Protein AF-A0A918B083-F1 (afdb_monomer_lite)

Foldseek 3Di:
DVVVVVVVVVVVVVPDPPDDDPPDDDDDDPPLAQDDFAQWEWDDDPLKIWIWGHDQAQFTWIFIDNDSNVNHPGDTATADGQDDQQFHHDKHNWYWDCDPQWIKIWIWGHGDDPDPPPDIDIDMATDDNDDPDDDHDDGDD

Sequence (141 aa):
MARRLLTLLAALLLALPLGQPPAHAASFGNPVKAQKGADPWIAFHDGNYHLVSTSWSDVITVRKAPTLAGLATAPSVQVWRGDAASRCCNIWAPELHFLNGRWYLYYVAGRTSPTTTRRSAATSWRAPARTPWGRTPTADS

Radius of gyration: 24.42 Å; chains: 1; bounding box: 82×32×47 Å

pLDDT: mean 80.11, std 15.73, range [36.84, 97.81]

Structure (mmCIF, N/CA/C/O backbone):
data_AF-A0A918B083-F1
#
_entry.id   AF-A0A918B083-F1
#
loop_
_atom_site.group_PDB
_atom_site.id
_atom_site.type_symbol
_atom_site.label_atom_id
_atom_site.label_alt_id
_atom_site.label_comp_id
_atom_site.label_asym_id
_atom_site.label_entity_id
_atom_site.label_seq_id
_atom_site.pdbx_PDB_ins_code
_atom_site.Cartn_x
_atom_site.Cartn_y
_atom_site.Cartn_z
_atom_site.occupancy
_atom_site.B_iso_or_equiv
_atom_site.auth_seq_id
_atom_site.auth_comp_id
_atom_site.auth_asym_id
_atom_site.auth_atom_id
_atom_site.pdbx_PDB_model_num
ATOM 1 N N . MET A 1 1 ? -62.188 -8.767 21.981 1.00 62.97 1 MET A N 1
ATOM 2 C CA . MET A 1 1 ? -60.738 -9.011 21.783 1.00 62.97 1 MET A CA 1
ATOM 3 C C . MET A 1 1 ? -60.008 -7.829 21.130 1.00 62.97 1 MET A C 1
ATOM 5 O O . MET A 1 1 ? -58.930 -7.490 21.595 1.00 62.97 1 MET A O 1
ATOM 9 N N . ALA A 1 2 ? -60.613 -7.118 20.168 1.00 66.88 2 ALA A N 1
ATOM 10 C CA . ALA A 1 2 ? -59.997 -5.971 19.475 1.00 66.88 2 ALA A CA 1
ATOM 11 C C . ALA A 1 2 ? -59.512 -4.812 20.379 1.00 66.88 2 ALA A C 1
ATOM 13 O O . ALA A 1 2 ? -58.434 -4.277 20.158 1.00 66.88 2 ALA A O 1
ATOM 14 N N . ARG A 1 3 ? -60.245 -4.454 21.447 1.00 65.00 3 ARG A N 1
ATOM 15 C CA . ARG A 1 3 ? -59.848 -3.356 22.357 1.00 65.00 3 ARG A CA 1
ATOM 16 C C . ARG A 1 3 ? -58.511 -3.587 23.070 1.00 65.00 3 ARG A C 1
ATOM 18 O O . ARG A 1 3 ? -57.752 -2.642 23.219 1.00 65.00 3 ARG A O 1
ATOM 25 N N . ARG A 1 4 ? -58.217 -4.831 23.472 1.00 68.50 4 ARG A N 1
ATOM 26 C CA . ARG A 1 4 ? -56.941 -5.186 24.120 1.00 68.50 4 ARG A CA 1
ATOM 27 C C . ARG A 1 4 ? -55.782 -5.213 23.121 1.00 68.50 4 ARG A C 1
ATOM 29 O O . ARG A 1 4 ? -54.659 -4.874 23.476 1.00 68.50 4 ARG A O 1
ATOM 36 N N . LEU A 1 5 ? -56.072 -5.573 21.870 1.00 71.50 5 LEU A N 1
ATOM 37 C CA . LEU A 1 5 ? -55.098 -5.585 20.784 1.00 71.50 5 LEU A CA 1
ATOM 38 C C . LEU A 1 5 ? -54.681 -4.161 20.389 1.00 71.50 5 LEU A C 1
ATOM 40 O O . LEU A 1 5 ? -53.491 -3.901 20.258 1.00 71.50 5 LEU A O 1
ATOM 44 N N . LEU A 1 6 ? -55.631 -3.221 20.295 1.00 72.06 6 LEU A N 1
ATOM 45 C CA . LEU A 1 6 ? -55.322 -1.813 20.012 1.00 72.06 6 LEU A CA 1
ATOM 46 C C . LEU A 1 6 ? -54.509 -1.145 21.130 1.00 72.06 6 LEU A C 1
ATOM 48 O O . LEU A 1 6 ? -53.592 -0.386 20.834 1.00 72.06 6 LEU A O 1
ATOM 52 N N . THR A 1 7 ? -54.796 -1.440 22.403 1.00 75.56 7 THR A N 1
ATOM 53 C CA . THR A 1 7 ? -54.012 -0.890 23.523 1.00 75.56 7 THR A CA 1
ATOM 54 C C . THR A 1 7 ? -52.579 -1.421 23.551 1.00 75.56 7 THR A C 1
ATOM 56 O O . THR A 1 7 ? -51.660 -0.664 23.847 1.00 75.56 7 THR A O 1
ATOM 59 N N . LEU A 1 8 ? -52.369 -2.695 23.203 1.00 76.12 8 LEU A N 1
ATOM 60 C CA . LEU A 1 8 ? -51.028 -3.282 23.113 1.00 76.12 8 LEU A CA 1
ATOM 61 C C . LEU A 1 8 ? -50.243 -2.730 21.914 1.00 76.12 8 LEU A C 1
ATOM 63 O O . LEU A 1 8 ? -49.054 -2.455 22.043 1.00 76.12 8 LEU A O 1
ATOM 67 N N . LEU A 1 9 ? -50.907 -2.503 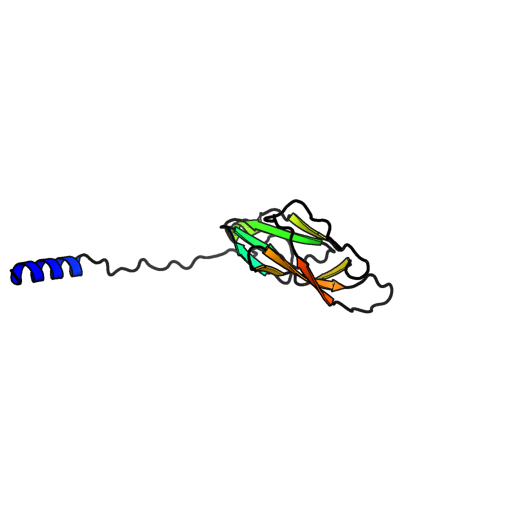20.776 1.00 74.31 9 LEU A N 1
ATOM 68 C CA . LEU A 1 9 ? -50.279 -1.906 19.594 1.00 74.31 9 LEU A CA 1
ATOM 69 C C . LEU A 1 9 ? -49.867 -0.445 19.838 1.00 74.31 9 LEU A C 1
ATOM 71 O O . LEU A 1 9 ? -48.775 -0.040 19.450 1.00 74.31 9 LEU A O 1
ATOM 75 N N . ALA A 1 10 ? -50.714 0.331 20.521 1.00 74.06 10 ALA A N 1
ATOM 76 C CA . ALA A 1 10 ? -50.405 1.709 20.899 1.00 74.06 10 ALA A CA 1
ATOM 77 C C . ALA A 1 10 ? -49.223 1.778 21.882 1.00 74.06 10 ALA A C 1
ATOM 79 O O . ALA A 1 10 ? -48.321 2.589 21.697 1.00 74.06 10 ALA A O 1
ATOM 80 N N . ALA A 1 11 ? -49.179 0.888 22.880 1.00 72.81 11 ALA A N 1
ATOM 81 C CA . ALA A 1 11 ? -48.057 0.805 23.816 1.00 72.81 11 ALA A CA 1
ATOM 82 C C . ALA A 1 11 ? -46.736 0.410 23.125 1.00 72.81 11 ALA A C 1
ATOM 84 O O . ALA A 1 11 ? -45.684 0.941 23.473 1.00 72.81 11 ALA A O 1
ATOM 85 N N . LEU A 1 12 ? -46.784 -0.467 22.116 1.00 70.94 12 LEU A N 1
ATOM 86 C CA . LEU A 1 12 ? -45.610 -0.873 21.336 1.00 70.94 12 LEU A CA 1
ATOM 87 C C . LEU A 1 12 ? -45.084 0.257 20.432 1.00 70.94 12 LEU A C 1
ATOM 89 O O . LEU A 1 12 ? -43.875 0.427 20.308 1.00 70.94 12 LEU A O 1
ATOM 93 N N . LEU A 1 13 ? -45.981 1.062 19.853 1.00 67.88 13 LEU A N 1
ATOM 94 C CA . LEU A 1 13 ? -45.630 2.245 19.054 1.00 67.88 13 LEU A CA 1
ATOM 95 C C . LEU A 1 13 ? -45.014 3.375 19.893 1.00 67.88 13 LEU A C 1
ATOM 97 O O . LEU A 1 13 ? -44.134 4.078 19.407 1.00 67.88 13 LEU A O 1
ATOM 101 N N . LEU A 1 14 ? -45.427 3.519 21.156 1.00 65.81 14 LEU A N 1
ATOM 102 C CA . LEU A 1 14 ? -44.839 4.463 22.117 1.00 65.81 14 LEU A CA 1
ATOM 103 C C . LEU A 1 14 ? -43.505 3.983 22.716 1.00 65.81 14 LEU A C 1
ATOM 105 O O . LEU A 1 14 ? -42.731 4.804 23.200 1.00 65.81 14 LEU A O 1
ATOM 109 N N . ALA A 1 15 ? -43.228 2.676 22.686 1.00 65.38 15 ALA A N 1
ATOM 110 C CA . ALA A 1 15 ? -41.989 2.087 23.201 1.00 65.38 15 ALA A CA 1
ATOM 111 C C . ALA A 1 15 ? -40.854 2.011 22.161 1.00 65.38 15 ALA A C 1
ATOM 113 O O . ALA A 1 15 ? -39.731 1.644 22.509 1.00 65.38 15 ALA A O 1
ATOM 114 N N . LEU A 1 16 ? -41.118 2.348 20.894 1.00 69.12 16 LEU A N 1
ATOM 115 C CA . LEU A 1 16 ? -40.092 2.429 19.856 1.00 69.12 16 LEU A CA 1
ATOM 116 C C . LEU A 1 16 ? -39.257 3.703 20.062 1.00 69.12 16 LEU A C 1
ATOM 118 O O . LEU A 1 16 ? -39.797 4.807 19.962 1.00 69.12 16 LEU A O 1
ATOM 122 N N . PRO A 1 17 ? -37.942 3.596 20.325 1.00 67.88 17 PRO A N 1
ATOM 123 C CA . PRO A 1 17 ? -37.096 4.770 20.417 1.00 67.88 17 PRO A CA 1
ATOM 124 C C . PRO A 1 17 ? -36.978 5.377 19.014 1.00 67.88 17 PRO A C 1
ATOM 126 O O . PRO A 1 17 ? -36.252 4.873 18.164 1.00 67.88 17 PRO A O 1
ATOM 129 N N . LEU A 1 18 ? -37.691 6.479 18.768 1.00 68.62 18 LEU A N 1
ATOM 130 C CA . LEU A 1 18 ? -37.570 7.290 17.545 1.00 68.62 18 LEU A CA 1
ATOM 131 C C . LEU A 1 18 ? -36.246 8.076 17.481 1.00 68.62 18 LEU A C 1
ATOM 133 O O . LEU A 1 18 ? -35.980 8.781 16.511 1.00 68.62 18 LEU A O 1
ATOM 137 N N . GLY A 1 19 ? -35.413 7.983 18.518 1.00 68.12 19 GLY A N 1
ATOM 138 C CA . GLY A 1 19 ? -34.116 8.637 18.570 1.00 68.12 19 GLY A CA 1
ATOM 139 C C . GLY A 1 19 ? -33.070 7.828 17.818 1.00 68.12 19 GLY A C 1
ATOM 140 O O . GLY A 1 19 ? -32.480 6.910 18.383 1.00 68.12 19 GLY A O 1
ATOM 141 N N . GLN A 1 20 ? -32.789 8.194 16.567 1.00 71.12 20 GLN A N 1
ATOM 142 C CA . GLN A 1 20 ? -31.500 7.841 15.979 1.00 71.12 20 GLN A CA 1
ATOM 143 C C . GLN A 1 20 ? -30.409 8.483 16.852 1.00 71.12 20 GLN A C 1
ATOM 145 O O . GLN A 1 20 ? -30.461 9.699 17.066 1.00 71.12 20 GLN A O 1
ATOM 150 N N . PRO A 1 21 ? -29.441 7.715 17.390 1.00 73.62 21 PRO A N 1
ATOM 151 C CA . PRO A 1 21 ? -28.314 8.320 18.082 1.00 73.62 21 PRO A CA 1
ATOM 152 C C . PRO A 1 21 ? -27.632 9.308 17.127 1.00 73.62 21 PRO A C 1
ATOM 154 O O . PRO A 1 21 ? -27.555 9.034 15.923 1.00 73.62 21 PRO A O 1
ATOM 157 N N . PRO A 1 22 ? -27.153 10.461 17.623 1.00 73.00 22 PRO A N 1
ATOM 158 C CA . PRO A 1 22 ? -26.490 11.436 16.775 1.00 73.00 22 PRO A CA 1
ATOM 159 C C . PRO A 1 22 ? -25.308 10.761 16.080 1.00 73.00 22 PRO A C 1
ATOM 161 O O . PRO A 1 22 ? -24.405 10.232 16.737 1.00 73.00 22 PRO A O 1
ATOM 164 N N . ALA A 1 23 ? -25.325 10.773 14.748 1.00 69.81 23 ALA A N 1
ATOM 165 C CA . ALA A 1 23 ? -24.203 10.310 13.953 1.00 69.81 23 ALA A CA 1
ATOM 166 C C . ALA A 1 23 ? -23.003 11.210 14.266 1.00 69.81 23 ALA A C 1
ATOM 168 O O . ALA A 1 23 ? -22.948 12.366 13.849 1.00 69.81 23 ALA A O 1
ATOM 169 N N . HIS A 1 24 ? -22.053 10.695 15.042 1.00 71.44 24 HIS A N 1
ATOM 170 C CA . HIS A 1 24 ? -20.783 11.373 15.239 1.00 71.44 24 HIS A CA 1
ATOM 171 C C . HIS A 1 24 ? -19.946 11.162 13.984 1.00 71.44 24 HIS A C 1
ATOM 173 O O . HIS A 1 24 ? -19.621 10.028 13.627 1.00 71.44 24 HIS A O 1
ATOM 179 N N . ALA A 1 25 ? -19.601 12.254 13.305 1.00 77.81 25 ALA A N 1
ATOM 180 C CA . ALA A 1 25 ? -18.617 12.203 12.239 1.00 77.81 25 ALA A CA 1
ATOM 181 C C . ALA A 1 25 ? -17.282 11.735 12.836 1.00 77.81 25 ALA A C 1
ATOM 183 O O . ALA A 1 25 ? -16.751 12.360 13.756 1.00 77.81 25 ALA A O 1
ATOM 184 N N . ALA A 1 26 ? -16.745 10.624 12.333 1.00 81.31 26 ALA A N 1
ATOM 185 C CA . ALA A 1 26 ? -15.400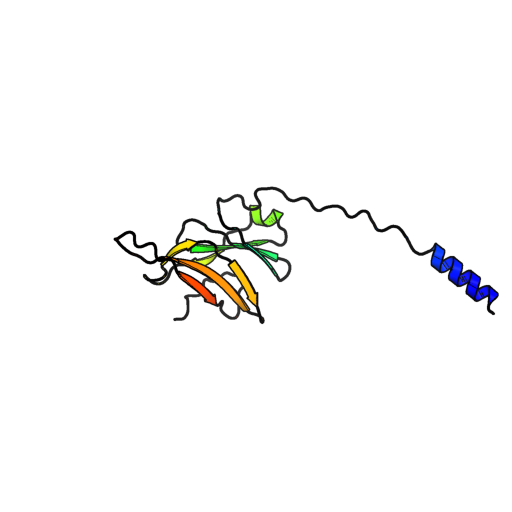 10.205 12.690 1.00 81.31 26 ALA A CA 1
ATOM 186 C C . ALA A 1 26 ? -14.398 11.239 12.154 1.00 81.31 26 ALA A C 1
ATOM 188 O O . ALA A 1 26 ? -14.449 11.612 10.981 1.00 81.31 26 ALA A O 1
ATOM 189 N N . SER A 1 27 ? -13.487 11.702 13.007 1.00 87.81 27 SER A N 1
ATOM 190 C CA . SER A 1 27 ? -12.372 12.555 12.602 1.00 87.81 27 SER A CA 1
ATOM 191 C C . SER A 1 27 ? -11.127 11.715 12.315 1.00 87.81 27 SER A C 1
ATOM 193 O O . SER A 1 27 ? -10.971 10.598 12.813 1.00 87.81 27 SER A O 1
ATOM 195 N N . PHE A 1 28 ? -10.222 12.249 11.497 1.00 88.25 28 PHE A N 1
ATOM 196 C CA . PHE A 1 28 ? -8.919 11.643 11.238 1.00 88.25 28 PHE A CA 1
ATOM 197 C C . PHE A 1 28 ? -7.820 12.703 11.295 1.00 88.25 28 PHE A C 1
ATOM 199 O O . PHE A 1 28 ? -8.044 13.873 10.985 1.00 88.25 28 PHE A O 1
ATOM 206 N N . GLY A 1 29 ? -6.629 12.283 11.717 1.00 91.00 29 GLY A N 1
ATOM 207 C CA . GLY A 1 29 ? -5.445 13.134 11.760 1.00 91.00 29 GLY A CA 1
ATOM 208 C C . GLY A 1 29 ? -4.656 13.046 10.460 1.00 91.00 29 GLY A C 1
ATOM 209 O O . GLY A 1 29 ? -4.388 11.950 9.967 1.00 91.00 29 GLY A O 1
ATOM 210 N N . ASN A 1 30 ? -4.251 14.201 9.932 1.00 92.81 30 ASN A N 1
ATOM 211 C CA . ASN A 1 30 ? -3.290 14.286 8.839 1.00 92.81 30 ASN A CA 1
ATOM 212 C C . ASN A 1 30 ? -1.892 14.651 9.367 1.00 92.81 30 ASN A C 1
ATOM 214 O O . ASN A 1 30 ? -1.796 15.465 10.285 1.00 92.81 30 ASN A O 1
ATOM 218 N N . PRO A 1 31 ? -0.815 14.121 8.756 1.00 92.69 31 PRO A N 1
ATOM 219 C CA . PRO A 1 31 ? -0.821 13.133 7.672 1.00 92.69 31 PRO A CA 1
ATOM 220 C C . PRO A 1 31 ? -1.115 11.704 8.173 1.00 92.69 31 PRO A C 1
ATOM 222 O O . PRO A 1 31 ? -0.679 11.310 9.250 1.00 92.69 31 PRO A O 1
ATOM 225 N N . VAL A 1 32 ? -1.786 10.888 7.349 1.00 92.56 32 VAL A N 1
ATOM 226 C CA . VAL A 1 32 ? -2.124 9.476 7.667 1.00 92.56 32 VAL A CA 1
ATOM 227 C C . VAL A 1 32 ? -0.915 8.526 7.683 1.00 92.56 32 VAL A C 1
ATOM 229 O O . VAL A 1 32 ? -1.014 7.374 8.097 1.00 92.56 32 VAL A O 1
ATOM 232 N N . LYS A 1 33 ? 0.243 9.002 7.220 1.00 92.12 33 LYS A N 1
ATOM 233 C CA . LYS A 1 33 ? 1.539 8.318 7.228 1.00 92.12 33 LYS A CA 1
ATOM 234 C C . LYS A 1 33 ? 2.609 9.355 7.559 1.00 92.12 33 LYS A C 1
ATOM 236 O O . LYS A 1 33 ? 2.667 10.383 6.894 1.00 92.12 33 LYS A O 1
ATOM 241 N N . ALA A 1 34 ? 3.462 9.085 8.548 1.00 88.56 34 ALA A N 1
ATOM 242 C CA . ALA A 1 34 ? 4.505 10.034 8.954 1.00 88.56 34 ALA A CA 1
ATOM 243 C C . ALA A 1 34 ? 5.610 10.203 7.891 1.00 88.56 34 ALA A C 1
ATOM 245 O O . ALA A 1 34 ? 6.199 11.270 7.739 1.00 88.56 34 ALA A O 1
ATOM 246 N N . GLN A 1 35 ? 5.903 9.140 7.142 1.00 91.19 35 GLN A N 1
ATOM 247 C CA . GLN A 1 35 ? 6.886 9.133 6.064 1.00 91.19 35 GLN A CA 1
ATOM 248 C C . GLN A 1 35 ? 6.324 9.825 4.818 1.00 91.19 35 GLN A C 1
ATOM 250 O O . GLN A 1 35 ? 5.130 9.747 4.534 1.00 91.19 35 GLN A O 1
ATOM 255 N N . LYS A 1 36 ? 7.197 10.436 4.013 1.00 92.12 36 LYS A N 1
ATOM 256 C CA . LYS A 1 36 ? 6.798 11.018 2.725 1.00 92.12 36 LYS A CA 1
ATOM 257 C C . LYS A 1 36 ? 6.291 9.939 1.757 1.00 92.12 36 LYS A C 1
ATOM 259 O O . LYS A 1 36 ? 6.664 8.766 1.829 1.00 92.12 36 LYS A O 1
ATOM 264 N N . GLY A 1 37 ? 5.399 10.334 0.860 1.00 93.50 37 GLY A N 1
ATOM 265 C CA . GLY A 1 37 ? 4.874 9.501 -0.216 1.00 93.50 37 GLY A CA 1
ATOM 266 C C . GLY A 1 37 ? 3.947 10.308 -1.112 1.00 93.50 37 GLY A C 1
ATOM 267 O O . GLY A 1 37 ? 3.408 11.319 -0.6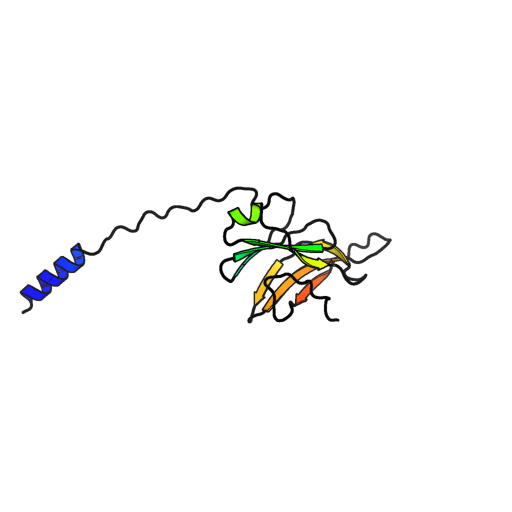69 1.00 93.50 37 GLY A O 1
ATOM 268 N N . ALA A 1 38 ? 3.778 9.854 -2.346 1.00 95.75 38 ALA A N 1
ATOM 269 C CA . ALA A 1 38 ? 2.794 10.380 -3.289 1.00 95.75 38 ALA A CA 1
ATOM 270 C C . ALA A 1 38 ? 1.845 9.262 -3.728 1.00 95.75 38 ALA A C 1
ATOM 272 O O . ALA A 1 38 ? 2.104 8.091 -3.445 1.00 95.75 38 ALA A O 1
ATOM 273 N N . ASP A 1 39 ? 0.751 9.631 -4.389 1.00 97.00 39 ASP A N 1
ATOM 274 C CA . ASP A 1 39 ? -0.199 8.689 -4.991 1.00 97.00 39 ASP A CA 1
ATOM 275 C C . ASP A 1 39 ? -0.705 7.627 -3.986 1.00 97.00 39 ASP A C 1
ATOM 277 O O . ASP A 1 39 ? -0.480 6.430 -4.178 1.00 97.00 39 ASP A O 1
ATOM 281 N N . PRO A 1 40 ? -1.288 8.034 -2.837 1.00 96.69 40 PRO A N 1
ATOM 282 C CA . PRO A 1 40 ? -1.711 7.085 -1.818 1.00 96.69 40 PRO A CA 1
ATOM 283 C C . PRO A 1 40 ? -2.911 6.260 -2.293 1.00 96.69 40 PRO A C 1
ATOM 285 O O . PRO A 1 40 ? -3.916 6.813 -2.737 1.00 96.69 40 PRO A O 1
ATOM 288 N N . TRP A 1 41 ? -2.841 4.946 -2.091 1.00 97.81 41 TRP A N 1
ATOM 289 C CA . TRP A 1 41 ? -3.964 4.032 -2.278 1.00 97.81 41 TRP A CA 1
ATOM 290 C C . TRP A 1 41 ? -4.196 3.208 -1.013 1.00 97.81 41 TRP A C 1
ATOM 292 O O . TRP A 1 41 ? -3.257 2.637 -0.445 1.00 97.81 41 TRP A O 1
ATOM 302 N N . ILE A 1 42 ? -5.453 3.147 -0.567 1.00 96.94 42 ILE A N 1
ATOM 303 C CA . ILE A 1 42 ? -5.870 2.410 0.627 1.00 96.94 42 ILE A CA 1
ATOM 304 C C . ILE A 1 42 ? -6.932 1.377 0.253 1.00 96.94 42 ILE A C 1
ATOM 306 O O . ILE A 1 42 ? -7.953 1.721 -0.333 1.00 96.94 42 ILE A O 1
ATOM 310 N N . ALA A 1 43 ? -6.723 0.132 0.682 1.00 95.88 43 ALA A N 1
ATOM 311 C CA . ALA A 1 43 ? -7.723 -0.933 0.628 1.00 95.88 43 ALA A CA 1
ATOM 312 C C . ALA A 1 43 ? -8.050 -1.439 2.041 1.00 95.88 43 ALA A C 1
ATOM 314 O O . ALA A 1 43 ? -7.144 -1.688 2.842 1.00 95.88 43 ALA A O 1
ATOM 315 N N . PHE A 1 44 ? -9.336 -1.621 2.351 1.00 94.88 44 PHE A N 1
ATOM 316 C CA . PHE A 1 44 ? -9.775 -2.248 3.599 1.00 94.88 44 PHE A CA 1
ATOM 317 C C . PHE A 1 44 ? -10.105 -3.724 3.365 1.00 94.88 44 PHE A C 1
ATOM 319 O O . PHE A 1 44 ? -10.876 -4.056 2.467 1.00 94.88 44 PHE A O 1
ATOM 326 N N . HIS A 1 45 ? -9.509 -4.610 4.159 1.00 93.69 45 HIS A N 1
ATOM 327 C CA . HIS A 1 45 ? -9.697 -6.056 4.048 1.00 93.69 45 HIS A CA 1
ATOM 328 C C . HIS A 1 45 ? -9.364 -6.737 5.380 1.00 93.69 45 HIS A C 1
ATOM 330 O O . HIS A 1 45 ? -8.399 -6.339 6.034 1.00 93.69 45 HIS A O 1
ATOM 336 N N . ASP A 1 46 ? -10.149 -7.741 5.788 1.00 93.06 46 ASP A N 1
ATOM 337 C CA . ASP A 1 46 ? -9.949 -8.510 7.031 1.00 93.06 46 ASP A CA 1
ATOM 338 C C . ASP A 1 46 ? -9.641 -7.630 8.257 1.00 93.06 46 ASP A C 1
ATOM 340 O O . ASP A 1 46 ? -8.649 -7.804 8.969 1.00 93.06 46 ASP A O 1
ATOM 344 N N . GLY A 1 47 ? -10.473 -6.607 8.474 1.00 95.56 47 GLY A N 1
ATOM 345 C CA . GLY A 1 47 ? -10.360 -5.718 9.633 1.00 95.56 47 GLY A CA 1
ATOM 346 C C . GLY A 1 47 ? -9.160 -4.767 9.606 1.00 95.56 47 GLY A C 1
ATOM 347 O O . GLY A 1 47 ? -8.866 -4.147 10.623 1.00 95.56 47 GLY A O 1
ATOM 348 N N . ASN A 1 48 ? -8.448 -4.654 8.482 1.00 96.25 48 ASN A N 1
ATOM 349 C CA . ASN A 1 48 ? -7.248 -3.834 8.365 1.00 96.25 48 ASN A CA 1
ATOM 350 C C . ASN A 1 48 ? -7.276 -2.924 7.132 1.00 96.25 48 ASN A C 1
ATOM 352 O O . ASN A 1 48 ? -7.660 -3.326 6.033 1.00 96.25 48 ASN A O 1
ATOM 356 N N . TYR A 1 49 ? -6.763 -1.710 7.305 1.00 96.56 49 TYR A N 1
ATOM 357 C CA . TYR A 1 49 ? -6.369 -0.811 6.229 1.00 96.56 49 TYR A CA 1
ATOM 358 C C . TYR A 1 49 ? -4.983 -1.189 5.716 1.00 96.56 49 TYR A C 1
ATOM 360 O O . TYR A 1 49 ? -4.056 -1.365 6.507 1.00 96.56 49 TYR A O 1
ATOM 368 N N . HIS A 1 50 ? -4.840 -1.265 4.397 1.00 96.00 50 HIS A N 1
ATOM 369 C CA . HIS A 1 50 ? -3.593 -1.531 3.690 1.00 96.00 50 HIS A CA 1
ATOM 370 C C . HIS A 1 50 ? -3.252 -0.312 2.841 1.00 96.00 50 HIS A C 1
ATOM 372 O O . HIS A 1 50 ? -3.982 0.000 1.904 1.00 96.00 50 HIS A O 1
ATOM 378 N N . LEU A 1 51 ? -2.163 0.376 3.179 1.00 97.00 51 LEU A N 1
ATOM 379 C CA . LEU A 1 51 ? -1.704 1.581 2.494 1.00 97.00 51 LEU A CA 1
ATOM 380 C C . LEU A 1 51 ? -0.473 1.275 1.641 1.00 97.00 51 LEU A C 1
ATOM 382 O O . LEU A 1 51 ? 0.529 0.762 2.150 1.00 97.00 51 LEU A O 1
ATOM 386 N N . VAL A 1 52 ? -0.538 1.680 0.376 1.00 96.81 52 VAL A N 1
ATOM 387 C CA . VAL A 1 52 ? 0.596 1.777 -0.551 1.00 96.81 52 VAL A CA 1
ATOM 388 C C . VAL A 1 52 ? 0.701 3.198 -1.097 1.00 96.81 52 VAL A C 1
ATOM 390 O O . VAL A 1 52 ? -0.254 3.970 -1.060 1.00 96.81 52 VAL A O 1
ATOM 393 N N . SER A 1 53 ? 1.897 3.573 -1.539 1.00 97.00 53 SER A N 1
ATOM 394 C CA . SER A 1 53 ? 2.177 4.900 -2.094 1.00 97.00 53 SER A CA 1
ATOM 395 C C . SER A 1 53 ? 3.497 4.881 -2.856 1.00 97.00 53 SER A C 1
ATOM 397 O O . SER A 1 53 ? 4.393 4.110 -2.491 1.00 97.00 53 SER A O 1
ATOM 399 N N . THR A 1 54 ? 3.676 5.800 -3.796 1.00 95.81 54 THR A N 1
ATOM 400 C CA . THR A 1 54 ? 4.977 6.109 -4.399 1.00 95.81 54 THR A CA 1
ATOM 401 C C . THR A 1 54 ? 5.992 6.487 -3.314 1.00 95.81 54 THR A C 1
ATOM 403 O O . THR A 1 54 ? 5.704 7.301 -2.432 1.00 95.81 54 THR A O 1
ATOM 406 N N . SER A 1 55 ? 7.180 5.874 -3.367 1.00 93.44 55 SER A N 1
ATOM 407 C CA . SER A 1 55 ? 8.265 6.036 -2.384 1.00 93.44 55 SER A CA 1
ATOM 408 C C . SER A 1 55 ? 9.557 6.616 -2.977 1.00 93.44 55 SER A C 1
ATOM 410 O O . SER A 1 55 ? 10.529 6.779 -2.244 1.00 93.44 55 SER A O 1
ATOM 412 N N . TRP A 1 56 ? 9.575 6.917 -4.286 1.00 92.00 56 TRP A N 1
ATOM 413 C CA . TRP A 1 56 ? 10.771 7.301 -5.060 1.00 92.00 56 TRP A CA 1
ATOM 414 C C . TRP A 1 56 ? 11.938 6.309 -4.934 1.00 92.00 56 TRP A C 1
ATOM 416 O O . TRP A 1 56 ? 13.101 6.672 -5.081 1.00 92.00 56 TRP A O 1
ATOM 426 N N . SER A 1 57 ? 11.612 5.044 -4.669 1.00 90.44 57 SER A N 1
ATOM 427 C CA . SER A 1 57 ? 12.545 3.924 -4.661 1.00 90.44 57 SER A CA 1
ATOM 428 C C . SER A 1 57 ? 12.045 2.825 -5.594 1.00 90.44 57 SER A C 1
ATOM 430 O O . SER A 1 57 ? 10.879 2.813 -5.990 1.00 90.44 57 SER A O 1
ATOM 432 N N . ASP A 1 58 ? 12.902 1.849 -5.870 1.00 88.75 58 ASP A N 1
ATOM 433 C CA . ASP A 1 58 ? 12.584 0.690 -6.715 1.00 88.75 58 ASP A CA 1
ATOM 434 C C . ASP A 1 58 ? 11.799 -0.405 -5.966 1.00 88.75 58 ASP A C 1
ATOM 436 O O . ASP A 1 58 ? 11.793 -1.580 -6.342 1.00 88.75 58 ASP A O 1
ATOM 440 N N . VAL A 1 59 ? 11.166 -0.026 -4.853 1.00 90.25 59 VAL A N 1
ATOM 441 C CA . VAL A 1 59 ? 10.529 -0.924 -3.893 1.00 90.25 59 VAL A CA 1
ATOM 442 C C . VAL A 1 59 ? 9.111 -0.468 -3.610 1.00 90.25 59 VAL A C 1
ATOM 444 O O . VAL A 1 59 ? 8.862 0.687 -3.245 1.00 90.25 59 VAL A O 1
ATOM 447 N N . ILE A 1 60 ? 8.184 -1.419 -3.676 1.00 92.00 60 ILE A N 1
ATOM 448 C CA . ILE A 1 60 ? 6.818 -1.225 -3.206 1.00 92.00 60 ILE A CA 1
ATOM 449 C C . ILE A 1 60 ? 6.706 -1.817 -1.805 1.00 92.00 60 ILE A C 1
ATOM 451 O O . ILE A 1 60 ? 7.034 -2.983 -1.556 1.00 92.00 60 ILE A O 1
ATOM 455 N N . THR A 1 61 ? 6.231 -0.983 -0.882 1.00 93.94 61 THR A N 1
ATOM 456 C CA . THR A 1 61 ? 5.983 -1.359 0.509 1.00 93.94 61 THR A CA 1
ATOM 457 C C . THR A 1 61 ? 4.520 -1.163 0.868 1.00 93.94 61 THR A C 1
ATOM 459 O O . THR A 1 61 ? 3.884 -0.233 0.375 1.00 93.94 61 THR A O 1
ATOM 462 N N . VAL A 1 62 ? 4.010 -2.023 1.747 1.00 94.56 62 VAL A N 1
ATOM 463 C CA . VAL A 1 62 ? 2.655 -1.956 2.301 1.00 94.56 62 VAL A CA 1
ATOM 464 C C . VAL A 1 62 ? 2.744 -1.651 3.789 1.00 94.56 62 VAL A C 1
ATOM 466 O O . VAL A 1 62 ? 3.541 -2.263 4.501 1.00 94.56 62 VAL A O 1
ATOM 469 N N . ARG A 1 63 ? 1.905 -0.732 4.268 1.00 95.31 63 ARG A N 1
ATOM 470 C CA . ARG A 1 63 ? 1.637 -0.534 5.701 1.00 95.31 63 ARG A CA 1
ATOM 471 C C . ARG A 1 63 ? 0.262 -1.091 6.021 1.00 95.31 63 ARG A C 1
ATOM 473 O O . ARG A 1 63 ? -0.657 -0.922 5.222 1.00 95.31 63 ARG A O 1
ATOM 480 N N . LYS A 1 64 ? 0.117 -1.728 7.181 1.00 95.06 64 LYS A N 1
ATOM 481 C CA . LYS A 1 64 ? -1.144 -2.336 7.612 1.00 95.06 64 LYS A CA 1
ATOM 482 C C . LYS A 1 64 ? -1.496 -1.921 9.034 1.00 95.06 64 LYS A C 1
ATOM 484 O O . LYS A 1 64 ? -0.642 -2.020 9.911 1.00 95.06 64 LYS A O 1
ATOM 489 N N . ALA A 1 65 ? -2.739 -1.505 9.261 1.00 96.00 65 ALA A N 1
ATOM 490 C CA . ALA A 1 65 ? -3.254 -1.220 10.599 1.00 96.00 65 ALA A CA 1
ATOM 491 C C . ALA A 1 65 ? -4.778 -1.425 10.686 1.00 96.00 65 ALA A C 1
ATOM 493 O O . ALA A 1 65 ? -5.467 -1.186 9.696 1.00 96.00 65 ALA A O 1
ATOM 494 N N . PRO A 1 66 ? -5.339 -1.766 11.862 1.00 96.12 66 PRO A N 1
ATOM 495 C CA . PRO A 1 66 ? -6.793 -1.862 12.052 1.00 96.12 66 PRO A CA 1
ATOM 496 C C . PRO A 1 66 ? -7.539 -0.523 11.944 1.00 96.12 66 PRO A C 1
ATOM 498 O O . PRO A 1 66 ? -8.749 -0.492 11.741 1.00 96.12 66 PRO A O 1
ATOM 501 N N . THR A 1 67 ? -6.829 0.602 12.075 1.00 95.19 67 THR A N 1
ATOM 502 C CA . THR A 1 67 ? -7.392 1.958 12.019 1.00 95.19 67 THR A CA 1
ATOM 503 C C . THR A 1 67 ? -6.575 2.847 11.084 1.00 95.19 67 THR A C 1
ATOM 505 O O . THR A 1 67 ? -5.367 2.650 10.937 1.00 95.19 67 THR A O 1
ATOM 508 N N . LEU A 1 68 ? -7.209 3.868 10.489 1.00 94.38 68 LEU A N 1
ATOM 509 C CA . LEU A 1 68 ? -6.507 4.871 9.675 1.00 94.38 68 LEU A CA 1
ATOM 510 C C . LEU A 1 68 ? -5.403 5.580 10.474 1.00 94.38 68 LEU A C 1
ATOM 512 O O . LEU A 1 68 ? -4.304 5.766 9.963 1.00 94.38 68 LEU A O 1
ATOM 516 N N . ALA A 1 69 ? -5.662 5.910 11.745 1.00 94.19 69 ALA A N 1
ATOM 517 C CA . ALA A 1 69 ? -4.674 6.531 12.629 1.00 94.19 69 ALA A CA 1
ATOM 518 C C . ALA A 1 69 ? -3.451 5.628 12.872 1.00 94.19 69 ALA A C 1
ATOM 520 O O . ALA A 1 69 ? -2.322 6.113 12.928 1.00 94.19 69 ALA A O 1
ATOM 521 N N . GLY A 1 70 ? -3.650 4.308 12.957 1.00 95.69 70 GLY A N 1
ATOM 522 C CA . GLY A 1 70 ? -2.558 3.350 13.130 1.00 95.69 70 GLY A CA 1
ATOM 523 C C . GLY A 1 70 ? -1.590 3.289 11.941 1.00 95.69 70 GLY A C 1
ATOM 524 O O . GLY A 1 70 ? -0.430 2.920 12.118 1.00 95.69 70 GLY A O 1
ATOM 525 N N . LEU A 1 71 ? -2.008 3.701 10.736 1.00 95.94 71 LEU A N 1
ATOM 526 C CA . LEU A 1 71 ? -1.128 3.740 9.558 1.00 95.94 71 LEU A CA 1
ATOM 527 C C . LEU A 1 71 ? 0.050 4.711 9.731 1.00 95.94 71 LEU A C 1
ATOM 529 O O . LEU A 1 71 ? 1.122 4.484 9.148 1.00 95.94 71 LEU A O 1
ATOM 533 N N . ALA A 1 72 ? -0.119 5.739 10.572 1.00 94.94 72 ALA A N 1
ATOM 534 C CA . ALA A 1 72 ? 0.906 6.734 10.859 1.00 94.94 72 ALA A CA 1
ATOM 535 C C . ALA A 1 72 ? 2.198 6.082 11.373 1.00 94.94 72 ALA A C 1
ATOM 537 O O . ALA A 1 72 ? 3.289 6.444 10.925 1.00 94.94 72 ALA A O 1
ATOM 538 N N . THR A 1 73 ? 2.070 5.062 12.227 1.00 93.88 73 THR A N 1
ATOM 539 C CA . THR A 1 73 ? 3.183 4.373 12.902 1.00 93.88 73 THR A CA 1
ATOM 540 C C . THR A 1 73 ? 3.383 2.922 12.462 1.00 93.88 73 THR A C 1
ATOM 542 O O . THR A 1 73 ? 4.401 2.326 12.807 1.00 93.88 73 THR A O 1
ATOM 545 N N . ALA A 1 74 ? 2.465 2.353 11.672 1.00 95.19 74 ALA A N 1
ATOM 546 C CA . ALA A 1 74 ? 2.585 0.987 11.167 1.00 95.19 74 ALA A CA 1
ATOM 547 C C . ALA A 1 74 ? 3.899 0.759 10.388 1.00 95.19 74 ALA A C 1
ATOM 549 O O . ALA A 1 74 ? 4.310 1.624 9.610 1.00 95.19 74 ALA A O 1
ATOM 550 N N . PRO A 1 75 ? 4.558 -0.403 10.529 1.00 93.00 75 PRO A N 1
ATOM 551 C CA . PRO A 1 75 ? 5.779 -0.694 9.787 1.00 93.00 75 PRO A CA 1
ATOM 552 C C . PRO A 1 75 ? 5.506 -0.801 8.280 1.00 93.00 75 PRO A C 1
ATOM 554 O O . PRO A 1 75 ? 4.450 -1.267 7.851 1.00 93.00 75 PRO A O 1
ATOM 557 N N . SER A 1 76 ? 6.487 -0.399 7.470 1.00 92.44 76 SER A N 1
ATOM 558 C CA . SER A 1 76 ? 6.476 -0.633 6.023 1.00 92.44 76 SER A CA 1
ATOM 559 C C . SER A 1 76 ? 7.056 -2.012 5.715 1.00 92.44 76 SER A C 1
ATOM 561 O O . SER A 1 76 ? 8.217 -2.277 6.024 1.00 92.44 76 SER A O 1
ATOM 563 N N . VAL A 1 77 ? 6.277 -2.873 5.066 1.00 92.12 77 VAL A N 1
ATOM 564 C CA . VAL A 1 77 ? 6.711 -4.210 4.641 1.00 92.12 77 VAL A CA 1
ATOM 565 C C . VAL A 1 77 ? 6.952 -4.218 3.135 1.00 92.12 77 VAL A C 1
ATOM 567 O O . VAL A 1 77 ? 6.047 -3.894 2.374 1.00 92.12 77 VAL A O 1
ATOM 570 N N . GLN A 1 78 ? 8.149 -4.606 2.687 1.00 90.88 78 GLN A N 1
ATOM 571 C CA . GLN A 1 78 ? 8.444 -4.785 1.259 1.00 90.88 78 GLN A CA 1
ATOM 572 C C . GLN A 1 78 ? 7.644 -5.962 0.688 1.00 90.88 78 GLN A C 1
ATOM 574 O O . GLN A 1 78 ? 7.810 -7.103 1.127 1.00 90.88 78 GLN A O 1
ATOM 579 N N . VAL A 1 79 ? 6.830 -5.684 -0.332 1.00 87.94 79 VAL A N 1
ATOM 580 C CA . VAL A 1 79 ? 6.023 -6.698 -1.035 1.00 87.94 79 VAL A CA 1
ATOM 581 C C . VAL A 1 79 ? 6.527 -6.983 -2.438 1.00 87.94 79 VAL A C 1
ATOM 583 O O . VAL A 1 79 ? 6.340 -8.087 -2.933 1.00 87.94 79 VAL A O 1
ATOM 586 N N . TRP A 1 80 ? 7.199 -6.013 -3.054 1.00 86.88 80 TRP A N 1
ATOM 587 C CA . TRP A 1 80 ? 7.751 -6.148 -4.391 1.00 86.88 80 TRP A CA 1
ATOM 588 C C . TRP A 1 80 ? 8.967 -5.234 -4.559 1.00 86.88 80 TRP A C 1
ATOM 590 O O . TRP A 1 80 ? 9.058 -4.174 -3.932 1.00 86.88 80 TRP A O 1
ATOM 600 N N . ARG A 1 81 ? 9.904 -5.654 -5.404 1.00 87.19 81 ARG A N 1
ATOM 601 C CA . ARG A 1 81 ? 11.048 -4.865 -5.858 1.00 87.19 81 ARG A CA 1
ATOM 602 C C . ARG A 1 81 ? 11.243 -5.133 -7.342 1.00 87.19 81 ARG A C 1
ATOM 604 O O . ARG A 1 81 ? 11.030 -6.262 -7.779 1.00 87.19 81 ARG A O 1
ATOM 611 N N . GLY A 1 82 ? 11.695 -4.117 -8.066 1.00 81.38 82 GLY A N 1
ATOM 612 C CA . GLY A 1 82 ? 12.158 -4.265 -9.438 1.00 81.38 82 GLY A CA 1
ATOM 613 C C . GLY A 1 82 ? 13.132 -5.434 -9.606 1.00 81.38 82 GLY A C 1
ATOM 614 O O . GLY A 1 82 ? 14.172 -5.474 -8.954 1.00 81.38 82 GLY A O 1
ATOM 615 N N . ASP A 1 83 ? 12.782 -6.379 -10.471 1.00 79.25 83 ASP A N 1
ATOM 616 C CA . ASP A 1 83 ? 13.455 -7.675 -10.640 1.00 79.25 83 ASP A CA 1
ATOM 617 C C . ASP A 1 83 ? 14.049 -7.882 -12.041 1.00 79.25 83 ASP A C 1
ATOM 619 O O . ASP A 1 83 ? 14.863 -8.778 -12.247 1.00 79.25 83 ASP A O 1
ATOM 623 N N . ALA A 1 84 ? 13.685 -7.034 -13.002 1.00 81.50 84 ALA A N 1
ATOM 624 C CA . ALA A 1 84 ? 14.152 -7.103 -14.379 1.00 81.50 84 ALA A CA 1
ATOM 625 C C . ALA A 1 84 ? 14.516 -5.715 -14.909 1.00 81.50 84 ALA A C 1
ATOM 627 O O . ALA A 1 84 ? 13.867 -4.724 -14.580 1.00 81.50 84 ALA A O 1
ATOM 628 N N . ALA A 1 85 ? 15.494 -5.637 -15.815 1.00 83.44 85 ALA A N 1
ATOM 629 C CA . ALA A 1 85 ? 15.912 -4.381 -16.451 1.00 83.44 85 ALA A CA 1
ATOM 630 C C . ALA A 1 85 ? 14.763 -3.652 -17.180 1.00 83.44 85 ALA A C 1
ATOM 632 O O . ALA A 1 85 ? 14.747 -2.427 -17.284 1.00 83.44 85 ALA A O 1
ATOM 633 N N . SER A 1 86 ? 13.761 -4.395 -17.658 1.00 81.38 86 SER A N 1
ATOM 634 C CA . SER A 1 86 ? 12.554 -3.851 -18.289 1.00 81.38 86 SER A CA 1
ATOM 635 C C . SER A 1 86 ? 11.543 -3.246 -17.304 1.00 81.38 86 SER A C 1
ATOM 637 O O . SER A 1 86 ? 10.571 -2.638 -17.756 1.00 81.38 86 SER A O 1
ATOM 639 N N . ARG A 1 87 ? 11.726 -3.448 -15.993 1.00 82.25 87 ARG A N 1
ATOM 640 C CA . ARG A 1 87 ? 10.747 -3.121 -14.947 1.00 82.25 87 ARG A CA 1
ATOM 641 C C . ARG A 1 87 ? 11.407 -2.973 -13.570 1.00 82.25 87 ARG A C 1
ATOM 643 O O . ARG A 1 87 ? 10.916 -3.496 -12.572 1.00 82.25 87 ARG A O 1
ATOM 650 N N . CYS A 1 88 ? 12.555 -2.309 -13.518 1.00 82.69 88 CYS A N 1
ATOM 651 C CA . CYS A 1 88 ? 13.332 -2.184 -12.284 1.00 82.69 88 CYS A CA 1
ATOM 652 C C . CYS A 1 88 ? 13.078 -0.877 -11.549 1.00 82.69 88 CYS A C 1
ATOM 654 O O . CYS A 1 88 ? 13.255 -0.811 -10.342 1.00 82.69 88 CYS A O 1
ATOM 656 N N . CYS A 1 89 ? 12.735 0.165 -12.300 1.00 83.75 89 CYS A N 1
ATOM 657 C CA . CYS A 1 89 ? 13.141 1.516 -11.959 1.00 83.75 89 CYS A CA 1
ATOM 658 C C . CYS A 1 89 ? 11.997 2.497 -12.195 1.00 83.75 89 CYS A C 1
ATOM 660 O O . CYS A 1 89 ? 11.105 2.202 -12.987 1.00 83.75 89 CYS A O 1
ATOM 662 N N . ASN A 1 90 ? 12.027 3.681 -11.574 1.00 87.56 90 ASN A N 1
ATOM 663 C CA . ASN A 1 90 ? 10.950 4.677 -11.693 1.00 87.56 90 ASN A CA 1
ATOM 664 C C . ASN A 1 90 ? 9.576 4.054 -11.395 1.00 87.56 90 ASN A C 1
ATOM 666 O O . ASN A 1 90 ? 8.713 3.993 -12.273 1.00 87.56 90 ASN A O 1
ATOM 670 N N . ILE A 1 91 ? 9.388 3.583 -10.161 1.00 89.56 91 ILE A N 1
ATOM 671 C CA . ILE A 1 91 ? 8.145 2.951 -9.704 1.00 89.56 91 ILE A CA 1
ATOM 672 C C . ILE A 1 91 ? 7.157 4.005 -9.194 1.00 89.56 91 ILE A C 1
ATOM 674 O O . ILE A 1 91 ? 7.492 4.777 -8.294 1.00 89.56 91 ILE A O 1
ATOM 678 N N . TRP A 1 92 ? 5.958 4.053 -9.781 1.00 92.75 92 TRP A N 1
ATOM 679 C CA . TRP A 1 92 ? 4.954 5.098 -9.530 1.00 92.75 92 TRP A CA 1
ATOM 680 C C . TRP A 1 92 ? 3.550 4.522 -9.339 1.00 92.75 92 TRP A C 1
ATOM 682 O O . TRP A 1 92 ? 3.207 3.499 -9.938 1.00 92.75 92 TRP A O 1
ATOM 692 N N . ALA A 1 93 ? 2.758 5.234 -8.533 1.00 95.31 93 ALA A N 1
ATOM 693 C CA . ALA A 1 93 ? 1.325 5.050 -8.307 1.00 95.31 93 ALA A CA 1
ATOM 694 C C . ALA A 1 93 ? 0.901 3.584 -8.089 1.00 95.31 93 ALA A C 1
ATOM 696 O O . ALA A 1 93 ? 0.125 3.044 -8.878 1.00 95.31 93 ALA A O 1
ATOM 697 N N . PRO A 1 94 ? 1.439 2.900 -7.059 1.00 94.94 94 PRO A N 1
ATOM 698 C CA . PRO A 1 94 ? 1.024 1.541 -6.758 1.00 94.94 94 PRO A CA 1
ATOM 699 C C . PRO A 1 94 ? -0.406 1.500 -6.200 1.00 94.94 94 PRO A C 1
ATOM 701 O O . PRO A 1 94 ? -0.749 2.279 -5.315 1.00 94.94 94 PRO A O 1
ATOM 704 N N . GLU A 1 95 ? -1.194 0.516 -6.626 1.00 95.88 95 GLU A N 1
ATOM 705 C CA . GLU A 1 95 ? -2.545 0.239 -6.129 1.00 95.88 95 GLU A CA 1
ATOM 706 C C . GLU A 1 95 ? -2.719 -1.238 -5.765 1.00 95.88 95 GLU A C 1
ATOM 708 O O . GLU A 1 95 ? -2.201 -2.129 -6.441 1.00 95.88 95 GLU A O 1
ATOM 713 N N . LEU A 1 96 ? -3.494 -1.506 -4.712 1.00 92.88 96 LEU A N 1
ATOM 714 C CA . LEU A 1 96 ? -3.788 -2.850 -4.212 1.00 92.88 96 LEU A CA 1
ATOM 715 C C . LEU A 1 96 ? -5.267 -3.192 -4.353 1.00 92.88 96 LEU A C 1
ATOM 717 O O . LEU A 1 96 ? -6.120 -2.536 -3.758 1.00 92.88 96 LEU A O 1
ATOM 721 N N . HIS A 1 97 ? -5.555 -4.292 -5.038 1.00 91.81 97 HIS A N 1
ATOM 722 C CA . HIS A 1 97 ? -6.919 -4.759 -5.269 1.00 91.81 97 HIS A CA 1
ATOM 723 C C . HIS A 1 97 ? -7.063 -6.211 -4.817 1.00 91.81 97 HIS A C 1
ATOM 725 O O . HIS A 1 97 ? -6.241 -7.053 -5.178 1.00 91.81 97 HIS A O 1
ATOM 731 N N . PHE A 1 98 ? -8.100 -6.521 -4.036 1.00 88.12 98 PHE A N 1
ATOM 732 C CA . PHE A 1 98 ? -8.443 -7.896 -3.669 1.00 88.12 98 PHE A CA 1
ATOM 733 C C . PHE A 1 98 ? -9.643 -8.360 -4.492 1.00 88.12 98 PHE A C 1
ATOM 735 O O . PHE A 1 98 ? -10.763 -7.903 -4.279 1.00 88.12 98 PHE A O 1
ATOM 742 N N . LEU A 1 99 ? -9.404 -9.255 -5.448 1.00 87.94 99 LEU A N 1
ATOM 743 C CA . LEU A 1 99 ? -10.396 -9.714 -6.419 1.00 87.94 99 LEU A CA 1
ATOM 744 C C . LEU A 1 99 ? -10.372 -11.244 -6.474 1.00 87.94 99 LEU A C 1
ATOM 746 O O . LEU A 1 99 ? -9.309 -11.850 -6.618 1.00 87.94 99 LEU A O 1
ATOM 750 N N . ASN A 1 100 ? -11.538 -11.887 -6.382 1.00 89.25 100 ASN A N 1
ATOM 751 C CA . ASN A 1 100 ? -11.684 -13.347 -6.496 1.00 89.25 100 ASN A CA 1
ATOM 752 C C . ASN A 1 100 ? -10.729 -14.139 -5.577 1.00 89.25 100 ASN A C 1
ATOM 754 O O . ASN A 1 100 ? -10.059 -15.079 -6.008 1.00 89.25 100 ASN A O 1
ATOM 758 N N . GLY A 1 101 ? -10.621 -13.719 -4.312 1.00 85.81 101 GLY A N 1
ATOM 759 C CA . GLY A 1 101 ? -9.785 -14.390 -3.313 1.00 85.81 101 GLY A CA 1
ATOM 760 C C . GLY A 1 101 ? -8.279 -14.152 -3.468 1.00 85.81 101 GLY A C 1
ATOM 761 O O . GLY A 1 101 ? -7.487 -14.869 -2.857 1.00 85.81 101 GLY A O 1
ATOM 762 N N . ARG A 1 102 ? -7.854 -13.197 -4.307 1.00 84.62 102 ARG A N 1
ATOM 763 C CA . ARG A 1 102 ? -6.438 -12.927 -4.592 1.00 84.62 102 ARG A CA 1
ATOM 764 C C . ARG A 1 102 ? -6.139 -11.438 -4.603 1.00 84.62 102 ARG A C 1
ATOM 766 O O . ARG A 1 102 ? -6.949 -10.632 -5.047 1.00 84.62 102 ARG A O 1
ATOM 773 N N . TRP A 1 103 ? -4.934 -11.095 -4.169 1.00 87.38 103 TRP A N 1
ATOM 774 C CA . TRP A 1 103 ? -4.421 -9.735 -4.246 1.00 87.38 103 TRP A CA 1
ATOM 775 C C . TRP A 1 103 ? -3.695 -9.469 -5.567 1.00 87.38 103 TRP A C 1
ATOM 777 O O . TRP A 1 103 ? -2.950 -10.313 -6.077 1.00 87.38 103 TRP A O 1
ATOM 787 N N . TYR A 1 104 ? -3.878 -8.255 -6.070 1.00 88.50 104 TYR A N 1
ATOM 788 C CA . TYR A 1 104 ? -3.256 -7.717 -7.270 1.00 88.50 104 TYR A CA 1
ATOM 789 C C . TYR A 1 104 ? -2.610 -6.382 -6.929 1.00 88.50 104 TYR A C 1
ATOM 791 O O . TYR A 1 104 ? -3.233 -5.535 -6.286 1.00 88.50 104 TYR A O 1
ATOM 799 N N . LEU A 1 105 ? -1.366 -6.211 -7.363 1.00 90.06 105 LEU A N 1
ATOM 800 C CA . LEU A 1 105 ? -0.617 -4.970 -7.240 1.00 90.06 105 LEU A CA 1
ATOM 801 C C . LEU A 1 105 ? -0.451 -4.369 -8.633 1.00 90.06 105 LEU A C 1
ATOM 803 O O . LEU A 1 105 ? 0.243 -4.952 -9.465 1.00 90.06 105 LEU A O 1
ATOM 807 N N . TYR A 1 106 ? -1.069 -3.223 -8.881 1.00 92.12 106 TYR A N 1
ATOM 808 C CA . TYR A 1 106 ? -0.920 -2.464 -10.123 1.00 92.12 106 TYR A CA 1
ATOM 809 C C . TYR A 1 106 ? 0.048 -1.317 -9.889 1.00 92.12 106 TYR A C 1
ATOM 811 O O . TYR A 1 106 ? 0.010 -0.704 -8.830 1.00 92.12 106 TYR A O 1
ATOM 819 N N . TYR A 1 107 ? 0.946 -1.056 -10.830 1.00 91.31 107 TYR A N 1
ATOM 820 C CA . TYR A 1 107 ? 1.924 0.022 -10.720 1.00 91.31 107 TYR A CA 1
ATOM 821 C C . TYR A 1 107 ? 2.486 0.374 -12.092 1.00 91.31 107 TYR A C 1
ATOM 823 O O . TYR A 1 107 ? 2.377 -0.380 -13.062 1.00 91.31 107 TYR A O 1
ATOM 831 N N . VAL A 1 108 ? 3.136 1.526 -12.170 1.00 89.88 108 VAL A N 1
ATOM 832 C CA . VAL A 1 108 ? 3.895 1.937 -13.347 1.00 89.88 108 VAL A CA 1
ATOM 833 C C . VAL A 1 108 ? 5.380 1.761 -13.061 1.00 89.88 108 VAL A C 1
ATOM 835 O O . VAL A 1 108 ? 5.853 2.130 -11.988 1.00 89.88 108 VAL A O 1
ATOM 838 N N . ALA A 1 109 ? 6.117 1.199 -14.018 1.00 89.00 109 ALA A N 1
ATOM 839 C CA . ALA A 1 109 ? 7.562 1.021 -13.922 1.00 89.00 109 ALA A CA 1
ATOM 840 C C . ALA A 1 109 ? 8.254 1.382 -15.238 1.00 89.00 109 ALA A C 1
ATOM 842 O O . ALA A 1 109 ? 7.746 1.105 -16.328 1.00 89.00 109 ALA A O 1
ATOM 843 N N . GLY A 1 110 ? 9.422 2.001 -15.122 1.00 85.75 110 GLY A N 1
ATOM 844 C CA . GLY A 1 110 ? 10.361 2.249 -16.207 1.00 85.75 110 GLY A CA 1
ATOM 845 C C . GLY A 1 110 ? 11.448 1.174 -16.325 1.00 85.75 110 GLY A C 1
ATOM 846 O O . GLY A 1 110 ? 11.493 0.190 -15.582 1.00 85.75 110 GLY A O 1
ATOM 847 N N . ARG A 1 111 ? 12.354 1.396 -17.283 1.00 82.75 111 ARG A N 1
ATOM 848 C CA . ARG A 1 111 ? 13.489 0.515 -17.607 1.00 82.75 111 ARG A CA 1
ATOM 849 C C . ARG A 1 111 ? 14.819 1.133 -17.184 1.00 82.75 111 ARG A C 1
ATOM 851 O O . ARG A 1 111 ? 14.934 2.359 -17.155 1.00 82.75 111 ARG A O 1
ATOM 858 N N . THR A 1 112 ? 15.840 0.309 -16.962 1.00 72.06 112 THR A N 1
ATOM 859 C CA . THR A 1 112 ? 17.233 0.776 -16.930 1.00 72.06 112 THR A CA 1
ATOM 860 C C . THR A 1 112 ? 17.630 1.234 -18.333 1.00 72.06 112 THR A C 1
ATOM 862 O O . THR A 1 112 ? 17.704 0.428 -19.257 1.00 72.06 112 THR A O 1
ATOM 865 N N . SER A 1 113 ? 17.868 2.533 -18.520 1.00 65.31 113 SER A N 1
ATOM 866 C CA . SER A 1 113 ? 18.385 3.080 -19.778 1.00 65.31 113 SER A CA 1
ATOM 867 C C . SER A 1 113 ? 19.395 4.194 -19.488 1.00 65.31 113 SER A C 1
ATOM 869 O O . SER A 1 113 ? 19.071 5.090 -18.707 1.00 65.31 113 SER A O 1
ATOM 871 N N . PRO A 1 114 ? 20.586 4.187 -20.119 1.00 57.56 114 PRO A N 1
ATOM 872 C CA . PRO A 1 114 ? 21.558 5.279 -20.003 1.00 57.56 114 PRO A CA 1
ATOM 873 C C . PRO A 1 114 ? 21.098 6.555 -20.726 1.00 57.56 114 PRO A C 1
ATOM 875 O O . PRO A 1 114 ? 21.623 7.636 -20.485 1.00 57.56 114 PRO A O 1
ATOM 878 N N . THR A 1 115 ? 20.105 6.445 -21.609 1.00 54.28 115 THR A N 1
ATOM 879 C CA . THR A 1 115 ? 19.526 7.562 -22.361 1.00 54.28 115 THR A CA 1
ATOM 880 C C . THR A 1 115 ? 18.085 7.764 -21.908 1.00 54.28 115 THR A C 1
ATOM 882 O O . THR A 1 115 ? 17.345 6.785 -21.794 1.00 54.28 115 THR A O 1
ATOM 885 N N . THR A 1 116 ? 17.690 9.014 -21.656 1.00 50.38 116 THR A N 1
ATOM 886 C CA . THR A 1 116 ? 16.397 9.501 -21.127 1.00 50.38 116 THR A CA 1
ATOM 887 C C . THR A 1 116 ? 15.172 9.098 -21.969 1.00 50.38 116 THR A C 1
ATOM 889 O O . THR A 1 116 ? 14.409 9.935 -22.432 1.00 50.38 116 THR A O 1
ATOM 892 N N . THR A 1 117 ? 14.931 7.811 -22.194 1.00 49.53 117 THR A N 1
ATOM 893 C CA . THR A 1 117 ? 13.684 7.321 -22.782 1.00 49.53 117 THR A CA 1
ATOM 894 C C . THR A 1 117 ? 12.782 6.879 -21.639 1.00 49.53 117 THR A C 1
ATOM 896 O O . THR A 1 117 ? 12.845 5.747 -21.166 1.00 49.53 117 THR A O 1
ATOM 899 N N . ARG A 1 118 ? 11.945 7.817 -21.181 1.00 55.56 118 ARG A N 1
ATOM 900 C CA . ARG A 1 118 ? 10.932 7.657 -20.124 1.00 55.56 118 ARG A CA 1
ATOM 901 C C . ARG A 1 118 ? 9.741 6.803 -20.585 1.00 55.56 118 ARG A C 1
ATOM 903 O O . ARG A 1 118 ? 8.598 7.242 -20.515 1.00 55.56 118 ARG A O 1
ATOM 910 N N . ARG A 1 119 ? 9.977 5.602 -21.117 1.00 57.16 119 ARG A N 1
ATOM 911 C CA . ARG A 1 119 ? 8.872 4.668 -21.378 1.00 57.16 119 ARG A CA 1
ATOM 912 C C . ARG A 1 119 ? 8.581 3.902 -20.101 1.00 57.16 119 ARG A C 1
ATOM 914 O O . ARG A 1 119 ? 9.259 2.921 -19.801 1.00 57.16 119 ARG A O 1
ATOM 921 N N . SER A 1 120 ? 7.585 4.376 -19.369 1.00 61.69 120 SER A N 1
ATOM 922 C CA . SER A 1 120 ? 6.998 3.630 -18.268 1.00 61.69 120 SER A CA 1
ATOM 923 C C . SER A 1 120 ? 5.801 2.833 -18.781 1.00 61.69 120 SER A C 1
ATOM 925 O O . SER A 1 120 ? 5.011 3.349 -19.570 1.00 61.69 120 SER A O 1
ATOM 927 N N . ALA A 1 121 ? 5.682 1.573 -18.371 1.00 61.12 121 ALA A N 1
ATOM 928 C CA . ALA A 1 121 ? 4.557 0.714 -18.727 1.00 61.12 121 ALA A CA 1
ATOM 929 C C . ALA A 1 121 ? 3.751 0.371 -17.472 1.00 61.12 121 ALA A C 1
ATOM 931 O O . ALA A 1 121 ? 4.327 0.075 -16.420 1.00 61.12 121 ALA A O 1
ATOM 932 N N . ALA A 1 122 ? 2.422 0.395 -17.594 1.00 67.56 122 ALA A N 1
ATOM 933 C CA . ALA A 1 122 ? 1.543 -0.153 -16.573 1.00 67.56 122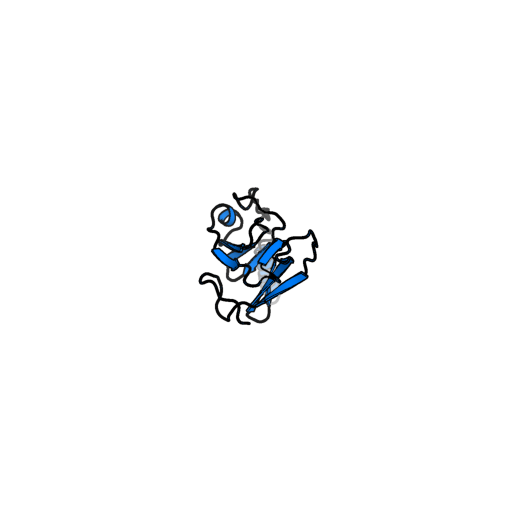 ALA A CA 1
ATOM 934 C C . ALA A 1 122 ? 1.803 -1.658 -16.471 1.00 67.56 122 ALA A C 1
ATOM 936 O O . ALA A 1 122 ? 1.729 -2.382 -17.465 1.00 67.56 122 ALA A O 1
ATOM 937 N N . THR A 1 123 ? 2.155 -2.112 -15.276 1.00 65.44 123 THR A N 1
ATOM 938 C CA . THR A 1 123 ? 2.396 -3.519 -14.983 1.00 65.44 123 THR A CA 1
ATOM 939 C C . THR A 1 123 ? 1.570 -3.931 -13.775 1.00 65.44 123 THR A C 1
ATOM 941 O O . THR A 1 123 ? 1.309 -3.136 -12.875 1.00 65.44 123 THR A O 1
ATOM 944 N N . SER A 1 124 ? 1.153 -5.191 -13.752 1.00 67.56 124 SER A N 1
ATOM 945 C CA . SER A 1 124 ? 0.517 -5.799 -12.594 1.00 67.56 124 SER A CA 1
ATOM 946 C C . SER A 1 124 ? 1.334 -6.983 -12.114 1.00 67.56 124 SER A C 1
ATOM 948 O O . SER A 1 124 ? 1.795 -7.789 -12.924 1.00 67.56 124 SER A O 1
ATOM 950 N N . TRP A 1 125 ? 1.444 -7.127 -10.803 1.00 64.31 125 TRP A N 1
ATOM 951 C CA . TRP A 1 125 ? 1.958 -8.323 -10.165 1.00 64.31 125 TRP A CA 1
ATOM 952 C C . TRP A 1 125 ? 0.830 -9.030 -9.409 1.00 64.31 125 TRP A C 1
ATOM 954 O O . TRP A 1 125 ? 0.011 -8.401 -8.733 1.00 64.31 125 TRP A O 1
ATOM 964 N N . ARG A 1 126 ? 0.778 -10.356 -9.548 1.00 65.06 126 ARG A N 1
ATOM 965 C CA . ARG A 1 126 ? -0.190 -11.216 -8.870 1.00 65.06 126 ARG A CA 1
ATOM 966 C C . ARG A 1 126 ? 0.451 -11.787 -7.616 1.00 65.06 126 ARG A C 1
ATOM 968 O O . ARG A 1 126 ? 1.480 -12.450 -7.694 1.00 65.06 126 ARG A O 1
ATOM 975 N N . ALA A 1 127 ? -0.212 -11.607 -6.483 1.00 64.25 127 ALA A N 1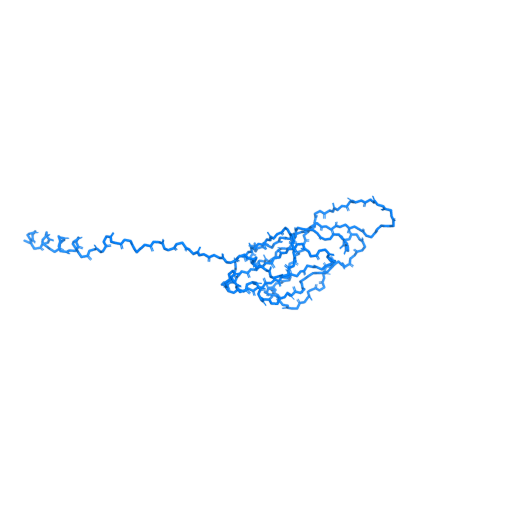
ATOM 976 C CA . ALA A 1 127 ? 0.238 -12.208 -5.245 1.00 64.25 127 ALA A CA 1
ATOM 977 C C . ALA A 1 127 ? 0.116 -13.741 -5.246 1.00 64.25 127 ALA A C 1
ATOM 979 O O . ALA A 1 127 ? -0.883 -14.273 -5.752 1.00 64.25 127 ALA A O 1
ATOM 980 N N . PRO A 1 128 ? 1.062 -14.467 -4.615 1.00 61.06 128 PRO A N 1
ATOM 981 C CA . PRO A 1 128 ? 0.867 -15.866 -4.263 1.00 61.06 128 PRO A CA 1
ATOM 982 C C . PRO A 1 128 ? -0.383 -16.038 -3.399 1.00 61.06 128 PRO A C 1
ATOM 984 O O . PRO A 1 128 ? -0.853 -15.098 -2.761 1.00 61.06 128 PRO A O 1
ATOM 987 N N . ALA A 1 129 ? -0.891 -17.268 -3.310 1.00 52.84 129 ALA A N 1
ATOM 988 C CA . ALA A 1 129 ? -2.141 -17.589 -2.611 1.00 52.84 129 ALA A CA 1
ATOM 989 C C . ALA A 1 129 ? -2.171 -17.246 -1.102 1.00 52.84 129 ALA A C 1
ATOM 991 O O . ALA A 1 129 ? -3.217 -17.388 -0.477 1.00 52.84 129 ALA A O 1
ATOM 992 N N . ARG A 1 130 ? -1.066 -16.783 -0.499 1.00 53.03 130 ARG A N 1
ATOM 993 C CA . ARG A 1 130 ? -1.027 -16.372 0.907 1.00 53.03 130 ARG A CA 1
ATOM 994 C C . ARG A 1 130 ? -0.367 -15.021 1.078 1.00 53.03 130 ARG A C 1
ATOM 996 O O . ARG A 1 130 ? 0.856 -14.977 1.168 1.00 53.03 130 ARG A O 1
ATOM 1003 N N . THR A 1 131 ? -1.149 -13.953 1.239 1.00 58.09 131 THR A N 1
ATOM 1004 C CA . THR A 1 131 ? -0.553 -12.653 1.555 1.00 58.09 131 THR A CA 1
ATOM 1005 C C . THR A 1 131 ? -1.443 -11.642 2.302 1.00 58.09 131 THR A C 1
ATOM 1007 O O . THR A 1 131 ? -2.322 -11.003 1.736 1.00 58.09 131 THR A O 1
ATOM 1010 N N . PRO A 1 132 ? -1.117 -11.421 3.580 1.00 60.09 132 PRO A N 1
ATOM 1011 C CA . PRO A 1 132 ? -1.233 -10.140 4.297 1.00 60.09 132 PRO A CA 1
ATOM 1012 C C . PRO A 1 132 ? 0.159 -9.538 4.632 1.00 60.09 132 PRO A C 1
ATOM 1014 O O . PRO A 1 132 ? 0.243 -8.686 5.521 1.00 60.09 132 PRO A O 1
ATOM 1017 N N . TRP A 1 133 ? 1.187 -10.086 3.941 1.00 57.94 133 TRP A N 1
ATOM 1018 C CA . TRP A 1 133 ? 2.649 -9.844 3.803 1.00 57.94 133 TRP A CA 1
ATOM 1019 C C . TRP A 1 133 ? 3.419 -9.269 5.003 1.00 57.94 133 TRP A C 1
ATOM 1021 O O . TRP A 1 133 ? 3.034 -8.251 5.563 1.00 57.94 133 TRP A O 1
ATOM 1031 N N . GLY A 1 134 ? 4.594 -9.795 5.390 1.00 45.16 134 GLY A N 1
ATOM 1032 C CA . GLY A 1 134 ? 5.566 -10.614 4.625 1.00 45.16 134 GLY A CA 1
ATOM 1033 C C . GLY A 1 134 ? 5.276 -12.121 4.510 1.00 45.16 134 GLY A C 1
ATOM 1034 O O . GLY A 1 134 ? 4.269 -12.593 5.030 1.00 45.16 134 GLY A O 1
ATOM 1035 N N . ARG A 1 135 ? 6.088 -12.952 3.828 1.00 49.34 135 ARG A N 1
ATOM 1036 C CA . ARG A 1 135 ? 7.429 -12.818 3.195 1.00 49.34 135 ARG A CA 1
ATOM 1037 C C . ARG A 1 135 ? 7.355 -12.344 1.725 1.00 49.34 135 ARG A C 1
ATOM 1039 O O . ARG A 1 135 ? 6.334 -12.546 1.078 1.00 49.34 135 ARG A O 1
ATOM 1046 N N . THR A 1 136 ? 8.438 -11.741 1.222 1.00 49.78 136 THR A N 1
ATOM 1047 C CA . THR A 1 136 ? 8.623 -11.299 -0.175 1.00 49.78 136 THR A CA 1
ATOM 1048 C C . THR A 1 136 ? 8.496 -12.483 -1.131 1.00 49.78 136 THR A C 1
ATOM 1050 O O . THR A 1 136 ? 9.289 -13.418 -1.014 1.00 49.78 136 THR A O 1
ATOM 1053 N N . PRO A 1 137 ? 7.551 -12.480 -2.076 1.00 48.41 137 PRO A N 1
ATOM 1054 C CA . PRO A 1 137 ? 7.590 -13.446 -3.155 1.00 48.41 137 PRO A CA 1
ATOM 1055 C C . PRO A 1 137 ? 8.620 -12.963 -4.171 1.00 48.41 137 PRO A C 1
ATOM 1057 O O . P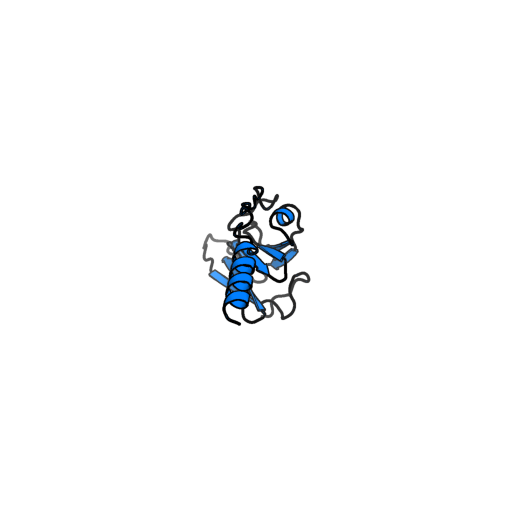RO A 1 137 ? 8.568 -11.821 -4.629 1.00 48.41 137 PRO A O 1
ATOM 1060 N N . THR A 1 138 ? 9.568 -13.826 -4.510 1.00 45.69 138 THR A N 1
ATOM 1061 C CA . THR A 1 138 ? 10.238 -13.741 -5.806 1.00 45.69 138 THR A CA 1
ATOM 1062 C C . THR A 1 138 ? 9.138 -13.780 -6.863 1.00 45.69 138 THR A C 1
ATOM 1064 O O . THR A 1 138 ? 8.243 -14.619 -6.771 1.00 45.69 138 THR A O 1
ATOM 1067 N N . ALA A 1 139 ? 9.116 -12.820 -7.787 1.00 46.00 139 ALA A N 1
ATOM 1068 C CA . ALA A 1 139 ? 8.149 -12.866 -8.871 1.00 46.00 139 ALA A CA 1
ATOM 1069 C C . ALA A 1 139 ? 8.395 -14.151 -9.668 1.00 46.00 139 ALA A C 1
ATOM 1071 O O . ALA A 1 139 ? 9.500 -14.355 -10.168 1.00 46.00 139 ALA A O 1
ATOM 1072 N N . ASP A 1 140 ? 7.391 -15.021 -9.741 1.00 39.09 140 ASP A N 1
ATOM 1073 C CA . ASP A 1 140 ? 7.419 -16.094 -10.723 1.00 39.09 140 ASP A CA 1
ATOM 1074 C C . ASP A 1 140 ? 7.329 -15.455 -12.115 1.00 39.09 140 ASP A C 1
ATOM 1076 O O . ASP A 1 140 ? 6.537 -14.532 -12.342 1.00 39.09 140 ASP A O 1
ATOM 1080 N N . SER A 1 141 ? 8.228 -15.930 -12.977 1.00 36.84 141 SER A N 1
ATOM 1081 C CA . SER A 1 141 ? 8.433 -15.587 -14.389 1.00 36.84 141 SER A CA 1
ATOM 1082 C C . SER A 1 141 ? 7.156 -15.545 -15.216 1.00 36.84 141 SER A C 1
ATOM 1084 O O . SER A 1 141 ? 6.394 -16.537 -15.128 1.00 36.84 141 SER A O 1
#

Secondary structure (DSSP, 8-state):
-HHHHHHHHHHHHHSS---PPP-PPPP-PSPSSSS--EEEEEEEETTEEEEEEE-SSSEEEEEEESSTGGGGTPPEEEEEE--STTSSEEEEEEEEEEETTEEEEEEEEE---SS-----EEEEEEPPS--SS-SPPPPP-

Organism: NCBI:txid66904

InterPro domains:
  IPR006710 Glycoside hydrolase, family 43 [PF04616] (28-124)
  IPR023296 Glycosyl hydrolase, five-bladed beta-propeller domain superfamily [G3DSA:2.115.10.20] (21-139)
  IPR023296 Glycosyl hydrolase, five-bladed beta-propeller domain superfamily [SSF75005] (14-126)